Protein AF-A0A838MI78-F1 (afdb_monomer_lite)

Structure (mmCIF, N/CA/C/O backbone):
data_AF-A0A838MI78-F1
#
_entry.id   AF-A0A838MI78-F1
#
loop_
_atom_site.group_PDB
_atom_site.id
_atom_site.type_symbol
_atom_site.label_atom_id
_atom_site.label_alt_id
_atom_site.label_comp_id
_atom_site.label_asym_id
_atom_site.label_entity_id
_atom_site.label_seq_id
_atom_site.pdbx_PDB_ins_code
_atom_site.Cartn_x
_atom_site.Cartn_y
_atom_site.Cartn_z
_atom_site.occupancy
_atom_site.B_iso_or_equiv
_atom_site.auth_seq_id
_atom_site.auth_comp_id
_atom_site.auth_asym_id
_atom_site.auth_atom_id
_atom_site.pdbx_PDB_model_num
ATOM 1 N N . MET A 1 1 ? -13.908 -1.053 -1.482 1.00 88.75 1 MET A N 1
ATOM 2 C CA . MET A 1 1 ? -12.555 -0.493 -1.717 1.00 88.75 1 MET A CA 1
ATOM 3 C C . MET A 1 1 ? -11.547 -1.586 -1.424 1.00 88.75 1 MET A C 1
ATOM 5 O O . MET A 1 1 ? -11.744 -2.289 -0.439 1.00 88.75 1 MET A O 1
ATOM 9 N N . GLU A 1 2 ? -10.541 -1.777 -2.276 1.00 95.88 2 GLU A N 1
ATOM 10 C CA . GLU A 1 2 ? -9.456 -2.735 -2.031 1.00 95.88 2 GLU A CA 1
ATOM 11 C C . GLU A 1 2 ? -8.207 -1.962 -1.607 1.00 95.88 2 GLU A C 1
ATOM 13 O O . GLU A 1 2 ? -7.813 -1.019 -2.291 1.00 95.88 2 GLU A O 1
ATOM 18 N N . ILE A 1 3 ? -7.662 -2.300 -0.439 1.00 98.06 3 ILE A N 1
ATOM 19 C CA . ILE A 1 3 ? -6.525 -1.612 0.175 1.00 98.06 3 ILE A CA 1
ATOM 20 C C . ILE A 1 3 ? -5.457 -2.648 0.479 1.00 98.06 3 ILE A C 1
ATOM 22 O O . ILE A 1 3 ? -5.711 -3.630 1.177 1.00 98.06 3 ILE A O 1
ATOM 26 N N . GLU A 1 4 ? -4.251 -2.384 0.018 1.00 98.44 4 GLU A N 1
ATOM 27 C CA . GLU A 1 4 ? -3.054 -3.129 0.360 1.00 98.44 4 GLU A CA 1
ATOM 28 C C . GLU A 1 4 ? -2.268 -2.354 1.414 1.00 98.44 4 GLU A C 1
ATOM 30 O O . GLU A 1 4 ? -2.035 -1.155 1.278 1.00 98.44 4 GLU A O 1
ATOM 35 N N . VAL A 1 5 ? -1.885 -3.025 2.497 1.00 98.38 5 VAL A N 1
ATOM 36 C CA . VAL A 1 5 ? -1.074 -2.447 3.573 1.00 98.38 5 VAL A CA 1
ATOM 37 C C . VAL A 1 5 ? 0.117 -3.354 3.813 1.00 98.38 5 VAL A C 1
ATOM 39 O O . VAL A 1 5 ? -0.061 -4.529 4.143 1.00 98.38 5 VAL A O 1
ATOM 42 N N . ASP A 1 6 ? 1.325 -2.817 3.700 1.00 97.62 6 ASP A N 1
ATOM 43 C CA . ASP A 1 6 ? 2.526 -3.556 4.075 1.00 97.62 6 ASP A CA 1
ATOM 44 C C . ASP A 1 6 ? 2.461 -3.963 5.548 1.00 97.62 6 ASP A C 1
ATOM 46 O O . ASP A 1 6 ? 2.186 -3.147 6.434 1.00 97.62 6 ASP A O 1
ATOM 50 N N . TYR A 1 7 ? 2.722 -5.240 5.818 1.00 98.00 7 TYR A N 1
ATOM 51 C CA . TYR A 1 7 ? 2.690 -5.822 7.150 1.00 98.00 7 TYR A CA 1
ATOM 52 C C . TYR A 1 7 ? 3.886 -5.342 7.974 1.00 98.00 7 TYR A C 1
ATOM 54 O O . TYR A 1 7 ? 4.930 -5.989 8.045 1.00 98.00 7 TYR A O 1
ATOM 62 N N . ASN A 1 8 ? 3.689 -4.210 8.640 1.00 95.75 8 ASN A N 1
ATOM 63 C CA . ASN A 1 8 ? 4.678 -3.540 9.471 1.00 95.75 8 ASN A CA 1
ATOM 64 C C . ASN A 1 8 ? 4.090 -3.300 10.871 1.00 95.75 8 ASN A C 1
ATOM 66 O O . ASN A 1 8 ? 3.658 -2.185 11.179 1.00 95.75 8 ASN A O 1
ATOM 70 N N . PRO A 1 9 ? 4.020 -4.341 11.724 1.00 94.62 9 PRO A N 1
ATOM 71 C CA . PRO A 1 9 ? 3.434 -4.224 13.055 1.00 94.62 9 PRO A CA 1
ATOM 72 C C . PRO A 1 9 ? 4.229 -3.275 13.964 1.00 94.62 9 PRO A C 1
ATOM 74 O O . PRO A 1 9 ? 5.400 -2.954 13.726 1.00 94.62 9 PRO A O 1
ATOM 77 N N . THR A 1 10 ? 3.595 -2.831 15.047 1.00 93.56 10 THR A N 1
ATOM 78 C CA . THR A 1 10 ? 4.234 -2.029 16.099 1.00 93.56 10 THR A CA 1
ATOM 79 C C . THR A 1 10 ? 5.497 -2.748 16.611 1.00 93.56 10 THR A C 1
ATOM 81 O O . THR A 1 10 ? 5.444 -3.951 16.874 1.00 93.56 10 THR A O 1
ATOM 84 N N . PRO A 1 11 ? 6.648 -2.055 16.774 1.00 94.50 11 PRO A N 1
ATOM 85 C CA . PRO A 1 11 ? 6.829 -0.601 16.860 1.00 94.50 11 PRO A CA 1
ATOM 86 C C . PRO A 1 11 ? 7.160 0.129 15.544 1.00 94.50 11 PRO A C 1
ATOM 88 O O . PRO A 1 11 ? 7.605 1.276 15.615 1.00 94.50 11 PRO A O 1
ATOM 91 N N . SER A 1 12 ? 6.948 -0.475 14.364 1.00 92.94 12 SER A N 1
ATOM 92 C CA . SER A 1 12 ? 7.316 0.138 13.074 1.00 92.94 12 SER A CA 1
ATOM 93 C C . SER A 1 12 ? 6.820 1.579 12.934 1.00 92.94 12 SER A C 1
ATOM 95 O O . SER A 1 12 ? 5.678 1.889 13.276 1.00 92.94 12 SER A O 1
ATOM 97 N N . THR A 1 13 ? 7.677 2.472 12.443 1.00 94.12 13 THR A N 1
ATOM 98 C CA . THR A 1 13 ? 7.364 3.888 12.177 1.00 94.12 13 THR A CA 1
ATOM 99 C C . THR A 1 13 ? 7.164 4.187 10.693 1.00 94.12 13 THR A C 1
ATOM 101 O O . THR A 1 13 ? 6.991 5.350 10.338 1.00 94.12 13 THR A O 1
ATOM 104 N N . SER A 1 14 ? 7.211 3.165 9.841 1.00 96.56 14 SER A N 1
ATOM 105 C CA . SER A 1 14 ? 7.006 3.263 8.398 1.00 96.56 14 SER A CA 1
ATOM 106 C C . SER A 1 14 ? 5.733 2.547 7.970 1.00 96.56 14 SER A C 1
ATOM 108 O O . SER A 1 14 ? 5.271 1.613 8.631 1.00 96.56 14 SER A O 1
ATOM 110 N N . PHE A 1 15 ? 5.188 2.973 6.836 1.00 97.44 15 PHE A N 1
ATOM 111 C CA . PHE A 1 15 ? 4.091 2.291 6.166 1.00 97.44 15 PHE A CA 1
ATOM 112 C C . PHE A 1 15 ? 4.215 2.451 4.654 1.00 97.44 15 PHE A C 1
ATOM 114 O O . PHE A 1 15 ? 4.764 3.435 4.159 1.00 97.44 15 PHE A O 1
ATOM 121 N N . PHE A 1 16 ? 3.629 1.502 3.941 1.00 97.75 16 PHE A N 1
ATOM 122 C CA . PHE A 1 16 ? 3.259 1.652 2.548 1.00 97.75 16 PHE A CA 1
ATOM 123 C C . PHE A 1 16 ? 1.826 1.145 2.422 1.00 97.75 16 PHE A C 1
ATOM 125 O O . PHE A 1 16 ? 1.486 0.074 2.935 1.00 97.75 16 PHE A O 1
ATOM 132 N N . ILE A 1 17 ? 0.962 1.972 1.843 1.00 98.56 17 ILE A N 1
ATOM 133 C CA . ILE A 1 17 ? -0.460 1.675 1.675 1.00 98.56 17 ILE A CA 1
ATOM 134 C C . ILE A 1 17 ? -0.789 1.915 0.214 1.00 98.56 17 ILE A C 1
ATOM 136 O O . ILE A 1 17 ? -0.610 3.037 -0.247 1.00 98.56 17 ILE A O 1
ATOM 140 N N . SER A 1 18 ? -1.295 0.915 -0.496 1.00 98.12 18 SER A N 1
ATOM 141 C CA . SER A 1 18 ? -1.748 1.067 -1.877 1.00 98.12 18 SER A CA 1
ATOM 142 C C . SER A 1 18 ? -3.252 0.881 -1.985 1.00 98.12 18 SER A C 1
ATOM 144 O O . SER A 1 18 ? -3.854 0.087 -1.262 1.00 98.12 18 SER A O 1
ATOM 146 N N . VAL A 1 19 ? -3.877 1.646 -2.873 1.00 98.00 19 VAL A N 1
ATOM 147 C CA . VAL A 1 19 ? -5.296 1.520 -3.187 1.00 98.00 19 VAL A CA 1
ATOM 148 C C . VAL A 1 19 ? -5.477 1.483 -4.694 1.00 98.00 19 VAL A C 1
ATOM 150 O O . VAL A 1 19 ? -5.114 2.432 -5.397 1.00 98.00 19 VAL A O 1
ATOM 153 N N . SER A 1 20 ? -6.118 0.424 -5.175 1.00 95.19 20 SER A N 1
ATOM 154 C CA . SER A 1 20 ? -6.477 0.277 -6.582 1.00 95.19 20 SER A CA 1
ATOM 155 C C . SER A 1 20 ? -7.515 1.326 -6.987 1.00 95.19 20 SER A C 1
ATOM 157 O O . SER A 1 20 ? -8.584 1.447 -6.382 1.00 95.19 20 SER A O 1
ATOM 159 N N . VAL A 1 21 ? -7.206 2.084 -8.036 1.00 95.06 21 VAL A N 1
ATOM 160 C CA . VAL A 1 21 ? -8.144 2.990 -8.718 1.00 95.06 21 VAL A CA 1
ATOM 161 C C . VAL A 1 21 ? -8.940 2.205 -9.761 1.00 95.06 21 VAL A C 1
ATOM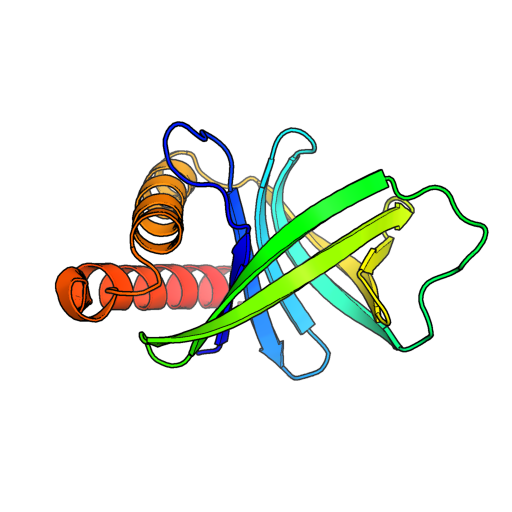 163 O O . VAL A 1 21 ? -10.148 2.393 -9.898 1.00 95.06 21 VAL A O 1
ATOM 166 N N . ASN A 1 22 ? -8.257 1.323 -10.491 1.00 94.50 22 ASN A N 1
ATOM 167 C CA . ASN A 1 22 ? -8.807 0.362 -11.445 1.00 94.50 22 ASN A CA 1
ATOM 168 C C . ASN A 1 22 ? -7.796 -0.785 -11.655 1.00 94.50 22 ASN A C 1
ATOM 170 O O . ASN A 1 22 ? -6.776 -0.834 -10.973 1.00 94.50 22 ASN A O 1
ATOM 174 N N . ASP A 1 23 ? -8.048 -1.679 -12.614 1.00 93.38 23 ASP A N 1
ATOM 175 C CA . ASP A 1 23 ? -7.208 -2.861 -12.886 1.00 93.38 23 ASP A CA 1
ATOM 176 C C . ASP A 1 23 ? -5.764 -2.542 -13.320 1.00 93.38 23 ASP A C 1
ATOM 178 O O . ASP A 1 23 ? -4.908 -3.425 -13.351 1.00 93.38 23 ASP A O 1
ATOM 182 N N . THR A 1 24 ? -5.498 -1.294 -13.702 1.00 96.31 24 THR A N 1
ATOM 183 C CA . THR A 1 24 ? -4.218 -0.835 -14.258 1.00 96.31 24 THR A CA 1
ATOM 184 C C . THR A 1 24 ? -3.642 0.368 -13.526 1.00 96.31 24 THR A C 1
ATOM 186 O O . THR A 1 24 ? -2.602 0.878 -13.927 1.00 96.31 24 THR A O 1
ATOM 189 N N . GLU A 1 25 ? -4.295 0.856 -12.474 1.00 97.00 25 GLU A N 1
ATOM 190 C CA . GLU A 1 25 ? -3.866 2.057 -11.768 1.00 97.00 25 GLU A CA 1
ATOM 191 C C . GLU A 1 25 ? -4.053 1.925 -10.264 1.00 97.00 25 GLU A C 1
ATOM 193 O O . GLU A 1 25 ? -5.104 1.490 -9.791 1.00 97.00 25 GLU A O 1
ATOM 198 N N . ALA A 1 26 ? -3.068 2.415 -9.518 1.00 97.50 26 ALA A N 1
ATOM 199 C CA . ALA A 1 26 ? -3.105 2.478 -8.068 1.00 97.50 26 ALA A CA 1
ATOM 200 C C . ALA A 1 26 ? -2.582 3.824 -7.557 1.00 97.50 26 ALA A C 1
ATOM 202 O O . ALA A 1 26 ? -1.779 4.504 -8.208 1.00 97.50 26 ALA A O 1
ATOM 203 N N . ILE A 1 27 ? -3.047 4.210 -6.373 1.00 98.12 27 ILE A N 1
ATOM 204 C CA . ILE A 1 27 ? -2.482 5.314 -5.600 1.00 98.12 27 ILE A CA 1
ATOM 205 C C . ILE A 1 27 ? -1.871 4.730 -4.342 1.00 98.12 27 ILE A C 1
ATOM 207 O O . ILE A 1 27 ? -2.570 4.096 -3.552 1.00 98.12 27 ILE A 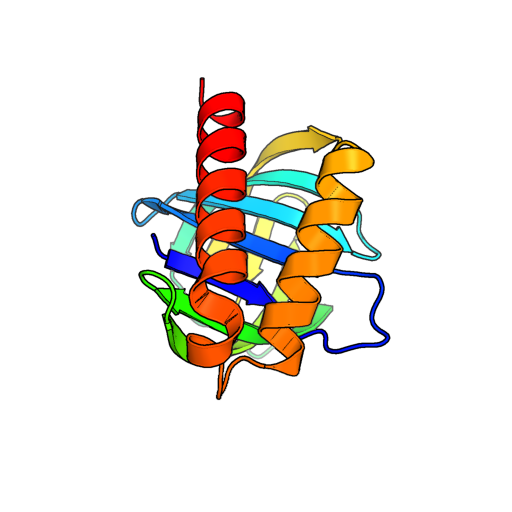O 1
ATOM 211 N N . SER A 1 28 ? -0.586 4.999 -4.146 1.00 97.81 28 SER A N 1
ATOM 212 C CA . SER A 1 28 ? 0.155 4.521 -2.989 1.00 97.81 28 SER A CA 1
ATOM 213 C C . SER A 1 28 ? 0.603 5.683 -2.110 1.00 97.81 28 SER A C 1
ATOM 215 O O . SER A 1 28 ? 1.014 6.741 -2.589 1.00 97.81 28 SER A O 1
ATOM 217 N N . PHE A 1 29 ? 0.512 5.484 -0.803 1.00 98.31 29 PHE A N 1
ATOM 218 C CA . PHE A 1 29 ? 0.969 6.384 0.242 1.00 98.31 29 PHE A CA 1
ATOM 219 C C . PHE A 1 29 ? 2.223 5.760 0.847 1.00 98.31 29 PHE A C 1
ATOM 221 O O . PHE A 1 29 ? 2.148 4.761 1.563 1.00 98.31 29 PHE A O 1
ATOM 228 N N . ASP A 1 30 ? 3.366 6.345 0.515 1.00 97.00 30 ASP A N 1
ATOM 229 C CA . ASP A 1 30 ? 4.695 5.863 0.862 1.00 97.00 30 ASP A CA 1
ATOM 230 C C . ASP A 1 30 ? 5.257 6.702 2.010 1.00 97.00 30 ASP A C 1
ATOM 232 O O . ASP A 1 30 ? 5.417 7.922 1.895 1.00 97.00 30 ASP A O 1
ATOM 236 N N . TYR A 1 31 ? 5.528 6.042 3.130 1.00 96.75 31 TYR A N 1
ATOM 237 C CA . TYR A 1 31 ? 6.289 6.592 4.241 1.00 96.75 31 TYR A CA 1
ATOM 238 C C . TYR A 1 31 ? 7.331 5.567 4.691 1.00 96.75 31 TYR A C 1
ATOM 240 O O . TYR A 1 31 ? 7.302 5.050 5.812 1.00 96.75 31 TYR A O 1
ATOM 248 N N . THR A 1 32 ? 8.221 5.222 3.767 1.00 92.88 32 THR A N 1
ATOM 249 C CA . THR A 1 32 ? 9.326 4.282 3.965 1.00 92.88 32 THR A CA 1
ATOM 250 C C . THR A 1 32 ? 10.671 5.010 3.971 1.00 92.88 32 THR A C 1
ATOM 252 O O . THR A 1 32 ? 10.754 6.224 3.803 1.00 92.88 32 THR A O 1
ATOM 255 N N . THR A 1 33 ? 11.766 4.272 4.157 1.00 86.44 33 THR A N 1
ATOM 256 C CA . THR A 1 33 ? 13.124 4.834 4.070 1.00 86.44 33 THR A CA 1
ATOM 257 C C . THR A 1 33 ? 13.449 5.408 2.690 1.00 86.44 33 THR A C 1
ATOM 259 O O . THR A 1 33 ? 14.324 6.267 2.596 1.00 86.44 33 THR A O 1
ATOM 262 N N . LYS A 1 34 ? 12.766 4.949 1.630 1.00 83.19 34 LYS A N 1
ATOM 263 C CA . LYS A 1 34 ? 12.985 5.415 0.257 1.00 83.19 34 LYS A CA 1
ATOM 264 C C . LYS A 1 34 ? 12.416 6.814 0.050 1.00 83.19 34 LYS A C 1
ATOM 266 O O . LYS A 1 34 ? 13.104 7.671 -0.503 1.00 83.19 34 LYS A O 1
ATOM 271 N N . ALA A 1 35 ? 11.172 7.048 0.462 1.00 89.56 35 ALA A N 1
ATOM 272 C CA . ALA A 1 35 ? 10.506 8.323 0.243 1.00 89.56 35 ALA A CA 1
ATOM 273 C C . ALA A 1 35 ? 9.313 8.548 1.182 1.00 89.56 35 ALA A C 1
ATOM 275 O O . ALA A 1 35 ? 8.767 7.623 1.774 1.00 89.56 35 ALA A O 1
ATOM 276 N N . HIS A 1 36 ? 8.892 9.813 1.271 1.00 95.81 36 HIS A N 1
ATOM 277 C CA . HIS A 1 36 ? 7.703 10.257 2.001 1.00 95.81 36 HIS A CA 1
ATOM 278 C C . HIS A 1 36 ? 6.768 11.009 1.038 1.00 95.81 36 HIS A C 1
ATOM 280 O O . HIS A 1 36 ? 6.868 12.231 0.877 1.00 95.81 36 HIS A O 1
ATOM 286 N N . ARG A 1 37 ? 5.895 10.285 0.336 1.00 97.25 37 ARG A N 1
ATOM 287 C CA . ARG A 1 37 ? 5.129 10.817 -0.804 1.00 97.25 37 ARG A CA 1
ATOM 288 C C . ARG A 1 37 ? 3.835 10.051 -1.059 1.00 97.25 37 ARG A C 1
ATOM 290 O O . ARG A 1 37 ? 3.638 8.940 -0.586 1.00 97.25 37 ARG A O 1
ATOM 297 N N . ILE A 1 38 ? 2.957 10.659 -1.844 1.00 98.00 38 ILE A N 1
ATOM 298 C CA . ILE A 1 38 ? 1.816 10.002 -2.480 1.00 98.00 38 ILE A CA 1
ATOM 299 C C . ILE A 1 38 ? 2.183 9.817 -3.950 1.00 98.00 38 ILE A C 1
ATOM 301 O O . ILE A 1 38 ? 2.600 10.782 -4.596 1.00 98.00 38 ILE A O 1
ATOM 305 N N . ILE A 1 39 ? 2.039 8.604 -4.474 1.00 96.88 39 ILE A N 1
ATOM 306 C CA . ILE A 1 39 ? 2.369 8.256 -5.858 1.00 96.88 39 ILE A CA 1
ATOM 307 C C . ILE A 1 39 ? 1.151 7.695 -6.582 1.00 96.88 39 ILE A C 1
ATOM 309 O O . ILE A 1 39 ? 0.357 6.962 -6.000 1.00 96.88 39 ILE A O 1
ATOM 313 N N . ARG A 1 40 ? 1.008 8.036 -7.864 1.00 97.38 40 ARG A N 1
ATOM 314 C CA . ARG A 1 40 ? 0.121 7.333 -8.797 1.00 97.38 40 ARG A CA 1
ATOM 315 C C . ARG A 1 40 ? 0.987 6.419 -9.639 1.00 97.38 40 ARG A C 1
ATOM 317 O O . ARG A 1 40 ? 1.926 6.892 -10.286 1.00 97.38 40 ARG A O 1
ATOM 324 N N . GLN A 1 41 ? 0.643 5.144 -9.639 1.00 97.31 41 GLN A N 1
ATOM 325 C CA . GLN A 1 41 ? 1.329 4.115 -10.398 1.00 97.31 41 GLN A CA 1
ATOM 326 C C . GLN A 1 41 ? 0.382 3.547 -11.451 1.00 97.31 41 GLN A C 1
ATOM 328 O O . GLN A 1 41 ? -0.816 3.396 -11.202 1.00 97.31 41 GLN A O 1
ATOM 333 N N . VAL A 1 42 ? 0.924 3.254 -12.630 1.00 97.69 42 VAL A N 1
ATOM 334 C CA . VAL A 1 42 ? 0.213 2.565 -13.711 1.00 97.69 42 VAL A CA 1
ATOM 335 C C . VAL A 1 42 ? 0.880 1.227 -13.987 1.00 97.69 42 VAL A C 1
ATOM 337 O O . VAL A 1 42 ? 2.107 1.132 -13.993 1.00 97.69 42 VAL A O 1
ATOM 340 N N . LEU A 1 43 ? 0.082 0.195 -14.212 1.00 97.56 43 LEU A N 1
ATOM 341 C CA . LEU A 1 43 ? 0.560 -1.115 -14.612 1.00 97.56 43 LEU A CA 1
ATOM 342 C C . LEU A 1 43 ? 1.040 -1.038 -16.063 1.00 97.56 43 LEU A C 1
ATOM 344 O O . LEU A 1 43 ? 0.270 -0.720 -16.969 1.00 97.56 43 LEU A O 1
ATOM 348 N N . VAL A 1 44 ? 2.312 -1.346 -16.282 1.00 97.25 44 VAL A N 1
ATOM 349 C CA . VAL A 1 44 ? 2.944 -1.332 -17.606 1.00 97.25 44 VAL A CA 1
ATOM 350 C C . VAL A 1 44 ? 2.944 -2.719 -18.236 1.00 97.25 44 VAL A C 1
ATOM 352 O O . VAL A 1 44 ? 2.777 -2.834 -19.448 1.00 97.25 44 VAL A O 1
ATOM 355 N N . ASP A 1 45 ? 3.162 -3.766 -17.439 1.00 97.06 45 ASP A N 1
ATOM 356 C CA . ASP A 1 45 ? 3.323 -5.129 -17.950 1.00 97.06 45 ASP A CA 1
ATOM 357 C C . ASP A 1 45 ? 3.002 -6.185 -16.880 1.00 97.06 45 ASP A C 1
ATOM 359 O O . ASP A 1 45 ? 3.188 -5.939 -15.686 1.00 97.06 45 ASP A O 1
ATOM 363 N N . LYS A 1 46 ? 2.572 -7.376 -17.315 1.00 96.62 46 LYS A N 1
ATOM 364 C CA . LYS A 1 46 ? 2.417 -8.571 -16.471 1.00 96.62 46 LYS A CA 1
ATOM 365 C C . LYS A 1 46 ? 3.303 -9.688 -17.007 1.00 96.62 46 LYS A C 1
ATOM 367 O O . LYS A 1 46 ? 3.037 -10.246 -18.071 1.00 96.62 46 LYS A O 1
ATOM 372 N N . LYS A 1 47 ? 4.353 -10.034 -16.267 1.00 95.00 47 LYS A N 1
ATOM 373 C CA . LYS A 1 47 ? 5.325 -11.065 -16.647 1.00 95.00 47 LYS A CA 1
ATOM 374 C C . LYS A 1 47 ? 6.046 -11.638 -15.435 1.00 95.00 47 LYS A C 1
ATOM 376 O O . LYS A 1 47 ? 6.272 -10.945 -14.450 1.00 95.00 47 LYS A O 1
ATOM 381 N N . SER A 1 48 ? 6.468 -12.895 -15.561 1.00 95.38 48 SER A N 1
ATOM 382 C CA . SER A 1 48 ? 7.107 -13.654 -14.485 1.00 95.38 48 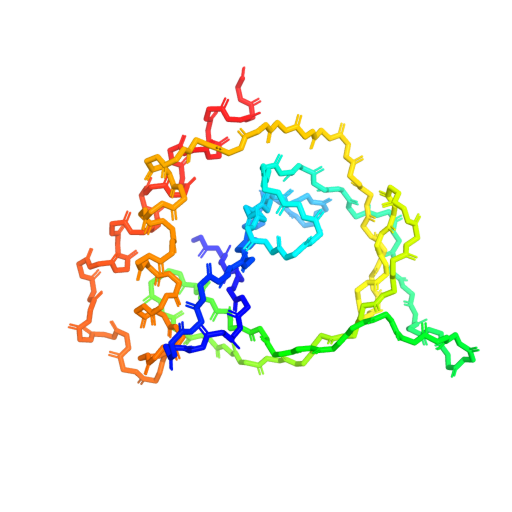SER A CA 1
ATOM 383 C C . SER A 1 48 ? 8.311 -12.942 -13.876 1.00 95.38 48 SER A C 1
ATOM 385 O O . SER A 1 48 ? 9.207 -12.512 -14.609 1.00 95.38 48 SER A O 1
ATOM 387 N N . PHE A 1 49 ? 8.361 -12.891 -12.545 1.00 93.94 49 PHE A N 1
ATOM 388 C CA . PHE A 1 49 ? 9.466 -12.298 -11.799 1.00 93.94 49 PHE A CA 1
ATOM 389 C C . PHE A 1 49 ? 10.819 -12.916 -12.219 1.00 93.94 49 PHE A C 1
ATOM 391 O O . PHE A 1 49 ? 10.946 -14.143 -12.328 1.00 93.94 49 PHE A O 1
ATOM 398 N N . PRO A 1 50 ? 11.852 -12.097 -12.486 1.00 92.19 50 PRO A N 1
ATOM 399 C CA . PRO A 1 50 ? 13.110 -12.576 -13.043 1.00 92.19 50 PRO A CA 1
ATOM 400 C C . PRO A 1 50 ? 13.902 -13.407 -12.025 1.00 92.19 50 PRO A C 1
ATOM 402 O O . PRO A 1 50 ? 14.254 -12.935 -10.951 1.00 92.19 50 PRO A O 1
ATOM 405 N N . ILE A 1 51 ? 14.272 -14.634 -12.403 1.00 89.88 51 ILE A N 1
ATOM 406 C CA . ILE A 1 51 ? 14.988 -15.580 -11.521 1.00 89.88 51 ILE A CA 1
ATOM 407 C C . ILE A 1 51 ? 16.436 -15.131 -11.234 1.00 89.88 51 ILE A C 1
ATOM 409 O O . ILE A 1 51 ? 16.995 -15.461 -10.193 1.00 89.88 51 ILE A O 1
ATOM 413 N N . ASN A 1 52 ? 17.043 -14.369 -12.151 1.00 91.19 52 ASN A N 1
ATOM 414 C CA . ASN A 1 52 ? 18.468 -14.013 -12.106 1.00 91.19 52 ASN A CA 1
ATOM 415 C C . ASN A 1 52 ? 18.741 -12.563 -11.672 1.00 91.19 52 ASN A C 1
ATOM 417 O O . ASN A 1 52 ? 19.888 -12.123 -11.745 1.00 91.19 52 ASN A O 1
ATOM 421 N N . GLN A 1 53 ? 17.719 -11.796 -11.284 1.00 91.06 53 GLN A N 1
ATOM 422 C CA . GLN A 1 53 ? 17.927 -10.437 -10.778 1.00 91.06 53 GLN A CA 1
ATOM 423 C C . GLN A 1 53 ? 17.987 -10.424 -9.252 1.00 91.06 53 GLN A C 1
ATOM 425 O O . GLN A 1 53 ? 17.323 -11.209 -8.578 1.00 91.06 53 GLN A O 1
ATOM 430 N N . MET A 1 54 ? 18.806 -9.520 -8.714 1.00 93.62 54 MET A N 1
ATOM 431 C CA . MET A 1 54 ? 18.884 -9.292 -7.277 1.00 93.62 54 MET A CA 1
ATOM 432 C C . MET A 1 54 ? 17.613 -8.586 -6.808 1.00 93.62 54 MET A C 1
ATOM 434 O O . MET A 1 54 ? 17.251 -7.542 -7.345 1.00 93.62 54 MET A O 1
ATOM 438 N N . ILE A 1 55 ? 16.960 -9.158 -5.801 1.00 96.69 55 ILE A N 1
ATOM 439 C CA . ILE A 1 55 ? 15.779 -8.569 -5.176 1.00 96.69 55 ILE A CA 1
ATOM 440 C C . ILE A 1 55 ? 16.222 -7.382 -4.317 1.00 96.69 55 ILE A C 1
ATOM 442 O O . ILE A 1 55 ? 17.169 -7.506 -3.539 1.00 96.69 55 ILE A O 1
ATOM 446 N N . THR A 1 56 ? 15.559 -6.234 -4.465 1.00 95.62 56 THR A N 1
ATOM 447 C CA . THR A 1 56 ? 15.860 -5.032 -3.677 1.00 95.62 56 THR A CA 1
ATOM 448 C C . THR A 1 56 ? 15.303 -5.150 -2.264 1.00 95.62 56 THR A C 1
ATOM 450 O O . THR A 1 56 ? 15.998 -4.824 -1.304 1.00 95.62 56 THR A O 1
ATOM 453 N N . SER A 1 57 ? 14.059 -5.613 -2.127 1.00 95.06 57 SER A N 1
ATOM 454 C CA . SER A 1 57 ? 13.435 -5.887 -0.832 1.00 95.06 57 SER A CA 1
ATOM 455 C C . SER A 1 57 ? 12.300 -6.902 -0.969 1.00 95.06 57 SER A C 1
ATOM 457 O O . SER A 1 57 ? 11.747 -7.098 -2.054 1.00 95.06 57 SER A O 1
ATOM 459 N N . GLU A 1 58 ? 11.957 -7.532 0.149 1.00 96.38 58 GLU A N 1
ATOM 460 C CA . GLU A 1 58 ? 10.849 -8.473 0.277 1.00 96.38 58 GLU A CA 1
ATOM 461 C C . GLU A 1 58 ? 10.079 -8.181 1.566 1.00 96.38 58 GLU A C 1
ATOM 463 O O . GLU A 1 58 ? 10.671 -7.847 2.596 1.00 96.38 58 GLU A O 1
ATOM 468 N N . TRP A 1 59 ? 8.757 -8.299 1.522 1.00 96.38 59 TRP A N 1
ATOM 469 C CA . TRP A 1 59 ? 7.887 -8.085 2.678 1.00 96.38 59 TRP A CA 1
ATOM 470 C C . TRP A 1 59 ? 6.570 -8.837 2.506 1.00 96.38 59 TRP A C 1
ATOM 472 O O . TRP A 1 59 ? 6.309 -9.432 1.466 1.00 96.38 59 TRP A O 1
ATOM 482 N N . ASP A 1 60 ? 5.729 -8.825 3.536 1.00 98.44 60 ASP A N 1
ATOM 483 C CA . ASP A 1 60 ? 4.363 -9.317 3.405 1.00 98.44 60 ASP A CA 1
ATOM 484 C C . ASP A 1 60 ? 3.379 -8.152 3.303 1.00 98.44 60 ASP A C 1
ATOM 486 O O . ASP A 1 60 ? 3.530 -7.155 4.004 1.00 98.44 60 ASP A O 1
ATOM 490 N N . THR A 1 61 ? 2.314 -8.321 2.531 1.00 98.44 61 THR A N 1
ATOM 491 C CA . THR A 1 61 ? 1.237 -7.341 2.369 1.00 98.44 61 THR A CA 1
ATOM 492 C C . THR A 1 61 ? -0.092 -7.941 2.809 1.00 98.44 61 THR A C 1
ATOM 494 O O . THR A 1 61 ? -0.388 -9.118 2.579 1.00 98.44 61 THR A O 1
ATOM 497 N N . LEU A 1 62 ? -0.896 -7.129 3.490 1.00 98.62 62 LEU A N 1
ATOM 498 C CA . LEU A 1 62 ? -2.255 -7.437 3.915 1.00 98.62 62 LEU A CA 1
ATOM 499 C C . LEU A 1 62 ? -3.244 -6.790 2.948 1.00 98.62 62 LEU A C 1
ATOM 501 O O . LEU A 1 62 ? -3.197 -5.582 2.739 1.00 98.62 62 LEU A O 1
ATOM 505 N N . VAL A 1 63 ? -4.179 -7.578 2.425 1.00 98.31 63 VAL A N 1
ATOM 506 C CA . VAL A 1 63 ? -5.272 -7.083 1.584 1.00 98.31 63 VAL A CA 1
ATOM 507 C C . VAL A 1 63 ? -6.526 -6.927 2.426 1.00 98.31 63 VAL A C 1
ATOM 509 O O . VAL A 1 63 ? -7.001 -7.886 3.051 1.00 98.31 63 VAL A O 1
ATOM 512 N N . LEU A 1 64 ? -7.080 -5.722 2.410 1.00 97.69 64 LEU A N 1
ATOM 513 C CA . LEU A 1 64 ? -8.385 -5.397 2.958 1.00 97.69 64 LEU A CA 1
ATOM 514 C C . LEU A 1 64 ? -9.377 -5.148 1.828 1.00 97.69 64 LEU A C 1
ATOM 516 O O . LEU A 1 64 ? -9.066 -4.467 0.854 1.00 97.69 64 LEU A O 1
ATOM 520 N N . LYS A 1 65 ? -10.596 -5.652 1.993 1.00 95.56 65 LYS A N 1
ATOM 521 C CA . LYS A 1 65 ? -11.716 -5.378 1.098 1.00 95.56 65 LYS A CA 1
ATOM 522 C C . LYS A 1 65 ? -12.968 -5.114 1.908 1.00 95.56 65 LYS A C 1
ATOM 524 O O . LYS A 1 65 ? -13.381 -5.961 2.702 1.00 95.56 65 LYS A O 1
ATOM 529 N N . ASP A 1 66 ? -13.544 -3.934 1.707 1.00 90.06 66 ASP A N 1
ATOM 530 C CA . ASP A 1 66 ? -14.776 -3.481 2.366 1.00 90.06 66 ASP A CA 1
ATOM 531 C C . ASP A 1 66 ? -14.719 -3.682 3.895 1.00 90.06 66 ASP A C 1
ATOM 533 O O . ASP A 1 66 ? -15.549 -4.356 4.515 1.00 90.06 66 ASP A O 1
ATOM 537 N N . GLY A 1 67 ? -13.653 -3.149 4.489 1.00 89.44 67 GLY A N 1
ATOM 538 C CA . GLY A 1 67 ? -13.366 -3.172 5.918 1.00 89.44 67 GLY A CA 1
ATOM 539 C C . GLY A 1 67 ? -12.937 -4.520 6.503 1.00 89.44 67 GLY A C 1
ATOM 540 O O . GLY A 1 67 ? -12.820 -4.647 7.724 1.00 89.44 67 GLY A O 1
ATOM 541 N N . LYS A 1 68 ? -12.707 -5.547 5.677 1.00 94.44 68 LYS A N 1
ATOM 542 C CA . LYS A 1 68 ? -12.354 -6.900 6.135 1.00 94.44 68 LYS A CA 1
ATOM 543 C C . LYS A 1 68 ? -11.013 -7.352 5.583 1.00 94.44 68 LYS A C 1
ATOM 545 O O . LYS A 1 68 ? -10.709 -7.122 4.421 1.00 94.44 68 LYS A O 1
ATOM 550 N N . PHE A 1 69 ? -10.246 -8.063 6.405 1.00 97.56 69 PHE A N 1
ATOM 551 C CA . PHE A 1 69 ? -9.061 -8.779 5.943 1.00 97.56 69 PHE A CA 1
ATOM 552 C C . PHE A 1 69 ? -9.460 -9.920 5.002 1.00 97.56 69 PHE A C 1
ATOM 554 O O . PHE A 1 69 ? -10.324 -10.731 5.343 1.00 97.56 69 PHE A O 1
ATOM 561 N N . VAL A 1 70 ? -8.820 -9.974 3.835 1.00 97.56 70 VAL A N 1
ATOM 562 C CA . VAL A 1 70 ? -9.068 -10.984 2.798 1.00 97.56 70 VAL A CA 1
ATOM 563 C C . VAL A 1 70 ? -7.920 -11.976 2.730 1.00 97.56 70 VAL A C 1
ATOM 565 O O . VAL A 1 70 ? -8.142 -13.182 2.808 1.00 97.56 70 VAL A O 1
ATOM 568 N N . GLN A 1 71 ? -6.695 -11.475 2.584 1.00 97.81 71 GLN A N 1
ATOM 569 C CA . GLN A 1 71 ? -5.519 -12.317 2.405 1.00 97.81 71 GLN A CA 1
ATOM 570 C C . GLN A 1 71 ? -4.237 -11.610 2.827 1.00 97.81 71 GLN A C 1
ATOM 572 O O . GLN A 1 71 ? -4.165 -10.383 2.873 1.00 97.81 71 GLN A O 1
ATOM 577 N N . LYS A 1 72 ? -3.216 -12.417 3.106 1.00 98.19 72 LYS A N 1
ATOM 578 C CA . LYS A 1 72 ? -1.835 -11.989 3.301 1.00 98.19 72 LYS A CA 1
ATOM 579 C C . LYS A 1 72 ? -0.987 -12.674 2.232 1.00 98.19 72 LYS A C 1
ATOM 581 O O . LYS A 1 72 ? -1.101 -13.891 2.089 1.00 98.19 72 LYS A O 1
ATOM 586 N N . TYR A 1 73 ? -0.162 -11.928 1.510 1.00 98.25 73 TYR A N 1
ATOM 587 C CA . TYR A 1 73 ? 0.746 -12.478 0.500 1.00 98.25 73 TYR A CA 1
ATOM 588 C C . TYR A 1 73 ? 2.136 -11.857 0.620 1.00 98.25 73 TYR A C 1
ATOM 590 O O . TYR A 1 73 ? 2.307 -10.835 1.277 1.00 98.25 73 TYR A O 1
ATOM 598 N N . HIS A 1 74 ? 3.123 -12.517 0.022 1.00 98.38 74 HIS A N 1
ATOM 599 C CA . HIS A 1 74 ? 4.511 -12.078 0.035 1.00 98.38 74 HIS A CA 1
ATOM 600 C C . HIS A 1 74 ? 4.826 -11.285 -1.238 1.00 98.38 74 HIS A C 1
ATOM 602 O O . HIS A 1 74 ? 4.446 -11.698 -2.339 1.00 98.38 74 HIS A O 1
ATOM 608 N N . VAL A 1 75 ? 5.509 -10.157 -1.090 1.00 97.81 75 VAL A N 1
ATOM 609 C CA . VAL A 1 75 ? 5.943 -9.277 -2.172 1.00 97.81 75 VAL A CA 1
ATOM 610 C C . VAL A 1 75 ? 7.443 -9.404 -2.352 1.00 97.81 75 VAL A C 1
ATOM 612 O O . VAL A 1 75 ? 8.206 -9.285 -1.395 1.00 97.81 75 VAL A O 1
ATOM 615 N N . LYS A 1 76 ? 7.851 -9.587 -3.605 1.00 97.50 76 LYS A N 1
ATOM 616 C CA . LYS A 1 76 ? 9.223 -9.413 -4.072 1.00 97.50 76 LYS A CA 1
ATOM 617 C C . LYS A 1 76 ? 9.298 -8.165 -4.921 1.00 97.50 76 LYS A C 1
ATOM 619 O O . LYS A 1 76 ? 8.502 -8.018 -5.851 1.00 97.50 76 LYS A O 1
ATOM 624 N N . TRP A 1 77 ? 10.263 -7.305 -4.628 1.00 96.25 77 TRP A N 1
ATOM 625 C CA . TRP A 1 77 ? 10.387 -6.016 -5.289 1.00 96.25 77 TRP A CA 1
ATOM 626 C C . TRP A 1 77 ? 11.792 -5.768 -5.828 1.00 96.25 77 TRP A C 1
ATOM 628 O O . TRP A 1 77 ? 12.792 -5.984 -5.136 1.00 96.25 77 TRP A O 1
ATOM 638 N N . ILE A 1 78 ? 11.855 -5.286 -7.066 1.00 96.31 78 ILE A N 1
ATOM 639 C CA . ILE A 1 78 ? 13.071 -4.779 -7.700 1.00 96.31 78 ILE A CA 1
ATOM 640 C C . ILE A 1 78 ? 12.841 -3.315 -8.055 1.00 96.31 78 ILE A C 1
ATOM 642 O O . ILE A 1 78 ? 11.955 -2.993 -8.851 1.00 96.31 78 ILE A O 1
ATOM 646 N N . ASP A 1 79 ? 13.678 -2.453 -7.485 1.00 93.81 79 ASP A N 1
ATOM 647 C CA . ASP A 1 79 ? 13.724 -1.033 -7.811 1.00 93.81 79 ASP A CA 1
ATOM 648 C C . ASP A 1 79 ? 14.370 -0.834 -9.185 1.00 93.81 79 ASP A C 1
ATOM 650 O O . ASP A 1 79 ? 15.550 -1.135 -9.388 1.00 93.81 79 ASP A O 1
ATOM 654 N N . MET A 1 80 ? 13.596 -0.321 -10.136 1.00 92.81 80 MET A N 1
ATOM 655 C CA . MET A 1 80 ? 14.065 0.080 -11.461 1.00 92.81 80 MET A CA 1
ATOM 656 C C . MET A 1 80 ? 13.846 1.590 -11.669 1.00 92.81 80 MET A C 1
ATOM 658 O O . MET A 1 80 ? 13.508 2.026 -12.774 1.00 92.81 80 MET A O 1
ATOM 662 N N . ASP A 1 81 ? 14.047 2.384 -10.609 1.00 89.44 81 ASP A N 1
ATOM 663 C CA . ASP A 1 81 ? 13.880 3.841 -10.550 1.00 89.44 81 ASP A CA 1
ATOM 664 C C . ASP A 1 81 ? 12.411 4.285 -10.667 1.00 89.44 81 ASP A C 1
ATOM 666 O O . ASP A 1 81 ? 11.648 4.186 -9.705 1.00 89.44 81 ASP A O 1
ATOM 670 N N . LYS A 1 82 ? 11.981 4.777 -11.836 1.00 90.31 82 LYS A N 1
ATOM 671 C CA . LYS A 1 82 ? 10.571 5.135 -12.079 1.00 90.31 82 LYS A CA 1
ATOM 672 C C . LYS A 1 82 ? 9.671 3.926 -12.291 1.00 90.31 82 LYS A C 1
ATOM 674 O O . LYS A 1 82 ? 8.449 4.085 -12.327 1.00 90.31 82 LYS A O 1
ATOM 679 N N . ARG A 1 83 ? 10.267 2.749 -12.476 1.00 94.62 83 ARG A N 1
ATOM 680 C CA . ARG A 1 83 ? 9.563 1.482 -12.616 1.00 94.62 83 ARG A CA 1
ATOM 681 C C . ARG A 1 83 ? 9.886 0.584 -11.442 1.00 94.62 83 ARG A C 1
ATOM 683 O O . ARG A 1 83 ? 11.018 0.539 -10.984 1.00 94.62 83 ARG A O 1
ATOM 690 N N . ASP A 1 84 ? 8.892 -0.167 -11.020 1.00 93.88 84 ASP A N 1
ATOM 691 C CA . ASP A 1 84 ? 8.996 -1.128 -9.941 1.00 93.88 84 ASP A CA 1
ATOM 692 C C . ASP A 1 84 ? 8.528 -2.474 -10.475 1.00 93.88 84 ASP A C 1
ATOM 694 O O . ASP A 1 84 ? 7.433 -2.579 -11.033 1.00 93.88 84 ASP A O 1
ATOM 698 N N . TRP A 1 85 ? 9.358 -3.504 -10.329 1.00 96.94 85 TRP A N 1
ATOM 699 C CA . TRP A 1 85 ? 8.917 -4.871 -10.577 1.00 96.94 85 TRP A CA 1
ATOM 700 C C . TRP A 1 85 ? 8.451 -5.467 -9.25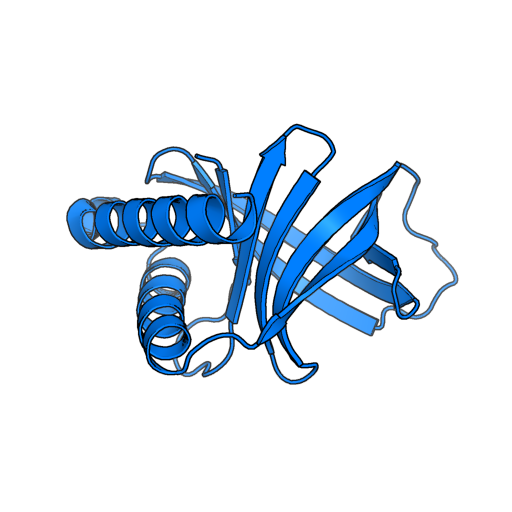4 1.00 96.94 85 TRP A C 1
ATOM 702 O O . TRP A 1 85 ? 9.273 -5.745 -8.382 1.00 96.94 85 TRP A O 1
ATOM 712 N N . CYS A 1 86 ? 7.145 -5.663 -9.108 1.00 96.12 86 CYS A N 1
ATOM 713 C CA . CYS A 1 86 ? 6.511 -6.240 -7.928 1.00 96.12 86 CYS A CA 1
ATOM 714 C C . CYS A 1 86 ? 5.899 -7.591 -8.308 1.00 96.12 86 CYS A C 1
ATOM 716 O O . CYS A 1 86 ? 4.915 -7.634 -9.044 1.00 96.12 86 CYS A O 1
ATOM 718 N N . ASN A 1 87 ? 6.456 -8.701 -7.815 1.00 96.56 87 ASN A N 1
ATOM 719 C CA . ASN A 1 87 ? 6.022 -10.052 -8.200 1.00 96.56 87 ASN A CA 1
ATOM 720 C C . ASN A 1 87 ? 5.912 -10.204 -9.739 1.00 96.56 87 ASN A C 1
ATOM 722 O O . ASN A 1 87 ? 6.849 -9.904 -10.465 1.00 96.56 87 ASN A O 1
ATOM 726 N N . ASP A 1 88 ? 4.782 -10.639 -10.286 1.00 97.25 88 ASP A N 1
ATOM 727 C CA . ASP A 1 88 ? 4.653 -10.830 -11.736 1.00 97.25 88 ASP A CA 1
ATOM 728 C C . ASP A 1 88 ? 4.169 -9.568 -12.481 1.00 97.25 88 ASP A C 1
ATOM 730 O O . ASP A 1 88 ? 3.626 -9.659 -13.583 1.00 97.25 88 ASP A O 1
ATOM 734 N N . GLU A 1 89 ? 4.348 -8.380 -11.898 1.00 97.12 89 GLU A N 1
ATOM 735 C CA . GLU A 1 89 ? 3.852 -7.111 -12.436 1.00 97.12 89 GLU A CA 1
ATOM 736 C C . GLU A 1 89 ? 4.932 -6.023 -12.468 1.00 97.12 89 GLU A C 1
ATOM 738 O O . GLU A 1 89 ? 5.775 -5.923 -11.576 1.00 97.12 89 GLU A O 1
ATOM 743 N N . ILE A 1 90 ? 4.886 -5.177 -13.500 1.00 97.06 90 ILE A N 1
ATOM 744 C CA . ILE A 1 90 ? 5.691 -3.955 -13.590 1.00 97.06 90 ILE A CA 1
ATOM 745 C C . ILE A 1 90 ? 4.785 -2.741 -13.491 1.00 97.06 90 ILE A C 1
ATOM 747 O O . ILE A 1 90 ? 3.898 -2.551 -14.324 1.00 97.06 90 ILE A O 1
ATOM 751 N N . TRP A 1 91 ? 5.098 -1.871 -12.542 1.00 97.75 91 TRP A N 1
ATOM 752 C CA . TRP A 1 91 ? 4.400 -0.620 -12.287 1.00 97.75 91 TRP A CA 1
ATOM 753 C C . TRP A 1 91 ? 5.302 0.575 -12.607 1.00 97.75 91 TRP A C 1
ATOM 755 O O . TRP A 1 91 ? 6.506 0.522 -12.380 1.00 97.75 91 TRP A O 1
ATOM 765 N N . GLU A 1 92 ? 4.742 1.659 -13.141 1.00 98.00 92 GLU A N 1
ATOM 766 C CA . GLU A 1 92 ? 5.456 2.911 -13.419 1.00 98.00 92 GLU A CA 1
ATOM 767 C C . GLU A 1 92 ? 4.832 4.072 -12.650 1.00 98.00 92 GLU A C 1
ATOM 769 O O . GLU A 1 92 ? 3.623 4.299 -12.711 1.00 98.00 92 GLU A O 1
ATOM 774 N N . THR A 1 93 ? 5.663 4.835 -11.940 1.00 96.94 93 THR A N 1
ATOM 775 C CA . THR A 1 93 ? 5.227 6.050 -11.247 1.00 96.94 93 THR A CA 1
ATOM 776 C C . THR A 1 93 ? 5.034 7.183 -12.254 1.00 96.94 93 THR A C 1
ATOM 778 O O . THR A 1 93 ? 5.995 7.662 -12.856 1.00 96.94 93 THR A O 1
ATOM 781 N N . VAL A 1 94 ? 3.793 7.656 -12.403 1.00 96.75 94 VAL A N 1
ATOM 782 C CA . VAL A 1 94 ? 3.424 8.714 -13.370 1.00 96.75 94 VAL A CA 1
ATOM 783 C C . VAL A 1 94 ? 3.169 10.074 -12.725 1.00 96.75 94 VAL A C 1
ATOM 785 O O . VAL A 1 94 ? 3.191 11.100 -13.404 1.00 96.75 94 VAL A O 1
ATOM 788 N N . LYS A 1 95 ? 2.909 10.106 -11.416 1.00 96.06 95 LYS A N 1
ATOM 789 C CA . LYS A 1 95 ? 2.703 11.335 -10.640 1.00 96.06 95 LYS A CA 1
ATOM 790 C C . LYS A 1 95 ? 3.156 11.099 -9.210 1.00 96.06 95 LYS A C 1
ATOM 792 O O . LYS A 1 95 ? 2.875 10.045 -8.647 1.00 96.06 95 LYS A O 1
ATOM 797 N N . GLU A 1 96 ? 3.780 12.102 -8.614 1.00 95.94 96 GLU A N 1
ATOM 798 C CA . GLU A 1 96 ? 4.150 12.097 -7.204 1.00 95.94 96 GLU A CA 1
ATOM 799 C C . GLU A 1 96 ? 3.899 13.463 -6.567 1.00 95.94 96 GLU A C 1
ATOM 801 O O . GLU A 1 96 ? 3.971 14.497 -7.235 1.00 95.94 96 GLU A O 1
ATOM 806 N N . GLN A 1 97 ? 3.595 13.468 -5.273 1.00 96.06 97 GLN A N 1
ATOM 807 C CA . GLN A 1 97 ? 3.557 14.681 -4.462 1.00 96.06 97 GLN A CA 1
ATOM 808 C C . GLN A 1 97 ? 3.980 14.382 -3.018 1.00 96.06 97 GLN A C 1
ATOM 810 O O . GLN A 1 97 ? 3.807 13.252 -2.557 1.00 96.06 97 GLN A O 1
ATOM 815 N N . PRO A 1 98 ? 4.484 15.374 -2.267 1.00 96.69 98 PRO A N 1
ATOM 816 C CA . PRO A 1 98 ? 4.776 15.201 -0.850 1.00 96.69 98 PRO A CA 1
ATOM 817 C C . PRO A 1 98 ? 3.534 14.791 -0.054 1.00 96.69 98 PRO A C 1
ATOM 819 O O . PRO A 1 98 ? 2.431 15.287 -0.298 1.00 96.69 98 PRO A O 1
ATOM 822 N N . ILE A 1 99 ? 3.724 13.921 0.936 1.00 96.69 99 ILE A N 1
ATOM 823 C CA . ILE A 1 99 ? 2.685 13.594 1.914 1.00 96.69 99 ILE A CA 1
ATOM 824 C C . ILE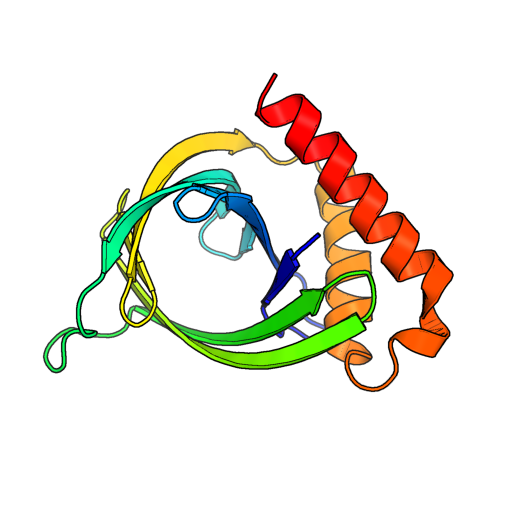 A 1 99 ? 2.731 14.591 3.080 1.00 96.69 99 ILE A C 1
ATOM 826 O O . ILE A 1 99 ? 3.807 14.968 3.549 1.00 96.69 99 ILE A O 1
ATOM 830 N N . SER A 1 100 ? 1.570 15.065 3.542 1.00 96.62 100 SER A N 1
ATOM 831 C CA . SER A 1 100 ? 1.519 15.996 4.673 1.00 96.62 100 SER A CA 1
ATOM 832 C C . SER A 1 100 ? 1.765 15.269 5.996 1.00 96.62 100 SER A C 1
ATOM 834 O O . SER A 1 100 ? 1.367 14.119 6.165 1.00 96.62 100 SER A O 1
ATOM 836 N N . LYS A 1 101 ? 2.360 15.964 6.972 1.00 96.25 101 LYS A N 1
ATOM 837 C CA . LYS A 1 101 ? 2.630 15.401 8.305 1.00 96.25 101 LYS A CA 1
ATOM 838 C C . LYS A 1 101 ? 1.364 14.875 8.994 1.00 96.25 101 LYS A C 1
ATOM 840 O O . LYS A 1 101 ? 1.380 13.780 9.542 1.00 96.25 101 LYS A O 1
ATOM 845 N N . GLU A 1 102 ? 0.269 15.632 8.933 1.00 97.50 102 GLU A N 1
ATOM 846 C CA . GLU A 1 102 ? -1.021 15.221 9.503 1.00 97.50 102 GLU A CA 1
ATOM 847 C C . GLU A 1 102 ? -1.542 13.930 8.852 1.00 97.50 102 GLU A C 1
ATOM 849 O O . GLU A 1 102 ? -2.039 13.032 9.535 1.00 97.50 102 GLU A O 1
ATOM 854 N N . LEU A 1 103 ? -1.408 13.806 7.527 1.00 98.06 103 LEU A N 1
ATOM 855 C CA . LEU A 1 103 ? -1.819 12.599 6.820 1.00 98.06 103 LEU A CA 1
ATOM 856 C C . LEU A 1 103 ? -0.921 11.415 7.190 1.00 98.06 103 LEU A C 1
ATOM 858 O O . LEU A 1 103 ? -1.435 10.341 7.488 1.00 98.06 103 LEU A O 1
ATOM 862 N N . THR A 1 104 ? 0.395 11.621 7.253 1.00 97.69 104 THR A N 1
ATOM 863 C CA . THR A 1 104 ? 1.358 10.615 7.715 1.00 97.69 104 THR A CA 1
ATOM 864 C C . THR A 1 104 ? 1.001 10.073 9.095 1.00 97.69 104 THR A C 1
ATOM 866 O O . THR A 1 104 ? 0.960 8.861 9.279 1.00 97.69 104 THR A O 1
ATOM 869 N N . GLU A 1 105 ? 0.720 10.941 10.068 1.00 97.75 105 GLU A N 1
ATOM 870 C CA . GLU A 1 105 ? 0.392 10.526 11.438 1.00 97.75 105 GLU A CA 1
ATOM 871 C C . GLU A 1 105 ? -0.885 9.673 11.483 1.00 97.75 105 GLU A C 1
ATOM 873 O O . GLU A 1 105 ? -0.921 8.631 12.145 1.00 97.75 105 GLU A O 1
ATOM 878 N N . ASN A 1 106 ? -1.911 10.065 10.723 1.00 98.31 106 ASN A N 1
ATOM 879 C CA . ASN A 1 106 ? -3.158 9.309 10.626 1.00 98.31 106 ASN A CA 1
ATOM 880 C C . ASN A 1 106 ? -2.967 7.952 9.929 1.00 98.31 106 ASN A C 1
ATOM 882 O O . ASN A 1 106 ? -3.429 6.930 10.438 1.00 98.31 106 ASN A O 1
ATOM 886 N N . LEU A 1 107 ? -2.268 7.913 8.793 1.00 98.38 107 LEU A N 1
ATOM 887 C CA . LEU A 1 107 ? -2.014 6.673 8.054 1.00 98.38 107 LEU A CA 1
ATOM 888 C C . LEU A 1 107 ? -1.096 5.717 8.824 1.00 98.38 107 LEU A C 1
ATOM 890 O O . LEU A 1 107 ? -1.326 4.509 8.807 1.00 98.38 107 LEU A O 1
ATOM 894 N N . LEU A 1 108 ? -0.117 6.231 9.572 1.00 98.12 108 LEU A N 1
ATOM 895 C CA . LEU A 1 108 ? 0.705 5.414 10.464 1.00 98.12 108 LEU A CA 1
ATOM 896 C C . LEU A 1 108 ? -0.141 4.786 11.579 1.00 98.12 108 LEU A C 1
ATOM 898 O O . LEU A 1 108 ? 0.011 3.606 11.891 1.00 98.12 108 LEU A O 1
ATOM 902 N N . ARG A 1 109 ? -1.067 5.548 12.173 1.00 97.75 109 ARG A N 1
ATOM 903 C CA . ARG A 1 109 ? -2.000 5.010 13.172 1.00 97.75 109 ARG A CA 1
ATOM 904 C C . ARG A 1 109 ? -2.842 3.874 12.587 1.00 97.75 109 ARG A C 1
ATOM 906 O O . ARG A 1 109 ? -2.939 2.819 13.210 1.00 97.75 109 ARG A O 1
ATOM 913 N N . TYR A 1 110 ? -3.445 4.073 11.416 1.00 98.19 110 TYR A N 1
ATOM 914 C CA . TYR A 1 110 ? -4.314 3.061 10.812 1.00 98.19 110 TYR A CA 1
ATOM 915 C C . TYR A 1 110 ? -3.549 1.836 10.307 1.00 98.19 110 TYR A C 1
ATOM 917 O O . TYR A 1 110 ? -3.978 0.716 10.573 1.00 98.19 110 TYR A O 1
ATOM 925 N N . SER A 1 111 ? -2.398 2.017 9.658 1.00 97.94 111 SER A N 1
ATOM 926 C CA . SER A 1 111 ? -1.552 0.899 9.209 1.00 97.94 111 SER A CA 1
ATOM 927 C C . SER A 1 111 ? -1.086 0.019 10.369 1.00 97.94 111 SER A C 1
ATOM 929 O O . SER A 1 111 ? -1.071 -1.204 10.224 1.00 97.94 111 SER A O 1
ATOM 931 N N . ARG A 1 112 ? -0.796 0.600 11.542 1.00 97.44 112 ARG A N 1
ATOM 932 C CA . ARG A 1 112 ? -0.514 -0.160 12.771 1.00 97.44 112 ARG A CA 1
ATOM 933 C C . ARG A 1 112 ? -1.733 -0.917 13.279 1.00 97.44 112 ARG A C 1
ATOM 935 O O . ARG A 1 112 ? -1.617 -2.104 13.554 1.00 97.44 112 ARG A O 1
ATOM 942 N N . ILE A 1 113 ? -2.911 -0.284 13.343 1.00 97.38 113 ILE A N 1
ATOM 943 C CA . ILE A 1 113 ? -4.158 -0.979 13.720 1.00 97.38 113 ILE A CA 1
ATOM 944 C C . ILE A 1 113 ? -4.371 -2.196 12.815 1.00 97.38 113 ILE A C 1
ATOM 946 O O . ILE A 1 113 ? -4.633 -3.288 13.321 1.00 97.38 113 ILE A O 1
ATOM 950 N N . VAL A 1 114 ? -4.205 -2.017 11.502 1.00 97.88 114 VAL A N 1
ATOM 951 C CA . VAL A 1 114 ? -4.336 -3.090 10.514 1.00 97.88 114 VAL A CA 1
ATOM 952 C C . VAL A 1 114 ? -3.287 -4.175 10.737 1.00 97.88 114 VAL A C 1
ATOM 954 O O . VAL A 1 114 ? -3.650 -5.334 10.920 1.00 97.88 114 VAL A O 1
ATOM 957 N N . SER A 1 115 ? -2.007 -3.814 10.777 1.00 97.81 115 SER A N 1
ATOM 958 C CA . SER A 1 115 ? -0.903 -4.769 10.913 1.00 97.81 115 SER A CA 1
ATOM 959 C C . SER A 1 115 ? -0.977 -5.556 12.220 1.00 97.81 115 SER A C 1
ATOM 961 O O . SER A 1 115 ? -0.855 -6.778 12.209 1.00 97.81 115 SER A O 1
ATOM 963 N N . ASP A 1 116 ? -1.266 -4.897 13.338 1.00 98.00 116 ASP A N 1
ATOM 964 C CA . ASP A 1 116 ? -1.310 -5.537 14.654 1.00 98.00 116 ASP A CA 1
ATOM 965 C C . ASP A 1 116 ? -2.568 -6.407 14.839 1.00 98.00 116 ASP A C 1
ATOM 967 O O . ASP A 1 116 ? -2.555 -7.362 15.619 1.00 98.00 116 ASP A O 1
ATOM 971 N N . ASN A 1 117 ? -3.662 -6.112 14.119 1.00 97.56 117 ASN A N 1
ATOM 972 C CA . ASN A 1 117 ? -4.978 -6.704 14.385 1.00 97.56 117 ASN A CA 1
ATOM 973 C C . ASN A 1 117 ? -5.679 -7.303 13.159 1.00 97.56 117 ASN A C 1
ATOM 975 O O . ASN A 1 117 ? -6.880 -7.561 13.238 1.00 97.56 117 ASN A O 1
ATOM 979 N N . TYR A 1 118 ? -4.990 -7.579 12.046 1.00 97.00 118 TYR A N 1
ATOM 980 C CA . TYR A 1 118 ? -5.633 -8.007 10.788 1.00 97.00 118 TYR A CA 1
ATOM 981 C C . TYR A 1 118 ? -6.577 -9.218 10.934 1.00 97.00 118 TYR A C 1
ATOM 983 O O . TYR A 1 118 ? -7.619 -9.286 10.285 1.00 97.00 118 TYR A O 1
ATOM 991 N N . LYS A 1 119 ? -6.280 -10.153 11.850 1.00 95.81 119 LYS A N 1
ATOM 992 C CA . LYS A 1 119 ? -7.145 -11.316 12.148 1.00 95.81 119 LYS A CA 1
ATOM 993 C C . LYS A 1 119 ? -8.416 -10.972 12.938 1.00 95.81 119 LYS A C 1
ATOM 995 O O . LYS A 1 119 ? -9.334 -11.785 13.015 1.00 95.81 119 LYS A O 1
ATOM 1000 N N . PHE A 1 120 ? -8.476 -9.788 13.540 1.00 96.00 120 PHE A N 1
ATOM 1001 C CA . PHE A 1 120 ? -9.536 -9.338 14.442 1.00 96.00 120 PHE A CA 1
ATOM 1002 C C . PHE A 1 120 ? -10.049 -7.926 14.106 1.00 96.00 120 PHE A C 1
ATOM 1004 O O . PHE A 1 120 ? -10.602 -7.263 14.981 1.00 96.00 120 PHE A O 1
ATOM 1011 N N . LEU A 1 121 ? -9.926 -7.473 12.850 1.00 94.88 121 LEU A N 1
ATOM 1012 C CA . LEU A 1 121 ? -10.327 -6.114 12.434 1.00 94.88 121 LEU A CA 1
ATOM 1013 C C . LEU A 1 121 ? -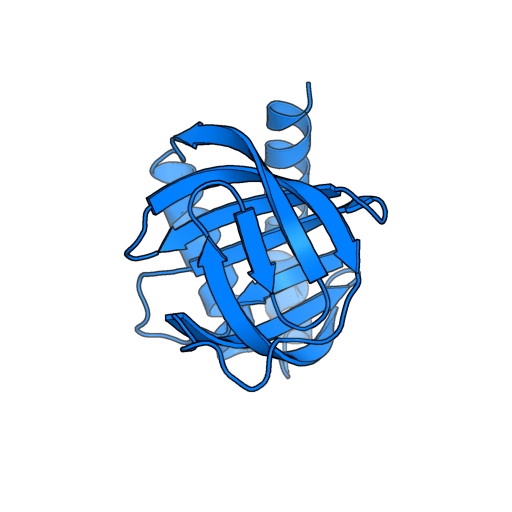11.791 -5.775 12.701 1.00 94.88 121 LEU A C 1
ATOM 1015 O O . LEU A 1 121 ? -12.122 -4.610 12.869 1.00 94.88 121 LEU A O 1
ATOM 1019 N N . HIS A 1 122 ? -12.661 -6.779 12.816 1.00 94.38 122 HIS A N 1
ATOM 1020 C CA . HIS A 1 122 ? -14.054 -6.573 13.212 1.00 94.38 122 HIS A CA 1
ATOM 1021 C C . HIS A 1 122 ? -14.202 -5.881 14.580 1.00 94.38 122 HIS A C 1
ATOM 1023 O O . HIS A 1 122 ? -15.234 -5.273 14.832 1.00 94.38 122 HIS A O 1
ATOM 1029 N N . LYS A 1 123 ? -13.191 -5.960 15.459 1.00 97.00 123 LYS A N 1
ATOM 1030 C CA . LYS A 1 123 ? -13.162 -5.252 16.751 1.00 97.00 123 LYS A CA 1
ATOM 1031 C C . LYS A 1 123 ? -12.799 -3.769 16.626 1.00 97.00 123 LYS A C 1
ATOM 1033 O O . LYS A 1 123 ? -12.947 -3.045 17.600 1.00 97.00 123 LYS A O 1
ATOM 1038 N N . PHE A 1 124 ? -12.328 -3.350 15.454 1.00 97.12 124 PHE A N 1
ATOM 1039 C CA . PHE A 1 124 ? -11.866 -2.000 15.127 1.00 97.12 124 PHE A CA 1
ATOM 1040 C C . PHE A 1 124 ? -12.639 -1.446 13.920 1.00 97.12 124 PHE A C 1
ATOM 1042 O O . PHE A 1 124 ? -12.080 -0.782 13.047 1.00 97.12 124 PHE A O 1
ATOM 1049 N N . SER A 1 125 ? -13.923 -1.802 13.796 1.00 95.75 125 SER A N 1
ATOM 1050 C CA . SER A 1 125 ? -14.724 -1.487 12.607 1.00 95.75 125 SER A CA 1
ATOM 1051 C C . SER A 1 125 ? -14.830 0.014 12.344 1.00 95.75 125 SER A C 1
ATOM 1053 O O . SER A 1 125 ? -14.846 0.433 11.188 1.00 95.75 125 SER A O 1
ATOM 1055 N N . ASP A 1 126 ? -14.879 0.822 13.402 1.00 97.44 126 ASP A N 1
ATOM 1056 C CA . ASP A 1 126 ? -14.997 2.275 13.294 1.00 97.44 126 ASP A CA 1
ATOM 1057 C C . ASP A 1 126 ? -13.686 2.906 12.817 1.00 97.44 126 ASP A C 1
ATOM 1059 O O . ASP A 1 126 ? -13.695 3.796 11.962 1.00 97.44 126 ASP A O 1
ATOM 1063 N N . GLU A 1 127 ? -12.544 2.409 13.293 1.00 98.12 127 GLU A N 1
ATOM 1064 C CA . GLU A 1 127 ? -11.226 2.836 12.837 1.00 98.12 127 GLU A CA 1
ATOM 1065 C C . GLU A 1 127 ? -10.972 2.418 11.393 1.00 98.12 127 GLU A C 1
ATOM 1067 O O . GLU A 1 127 ? -10.505 3.234 10.603 1.00 98.12 127 GLU A O 1
ATOM 1072 N N . VAL A 1 128 ? -11.327 1.188 11.015 1.00 97.12 128 VAL A N 1
ATOM 1073 C CA . VAL A 1 128 ? -11.183 0.715 9.631 1.00 97.12 128 VAL A CA 1
ATOM 1074 C C . VAL A 1 128 ? -12.080 1.517 8.685 1.00 97.12 128 VAL A C 1
ATOM 1076 O O . VAL A 1 128 ? -11.630 1.944 7.626 1.00 97.12 128 VAL A O 1
ATOM 1079 N N . LYS A 1 129 ? -13.318 1.822 9.084 1.00 97.25 129 LYS A N 1
ATOM 1080 C CA . LYS A 1 129 ? -14.201 2.698 8.303 1.00 97.25 129 LYS A CA 1
ATOM 1081 C C . LYS A 1 129 ? -13.627 4.109 8.166 1.00 97.25 129 LYS A C 1
ATOM 1083 O O . LYS A 1 129 ? -13.681 4.697 7.088 1.00 97.25 129 LYS A O 1
ATOM 1088 N N . SER A 1 130 ? -13.067 4.654 9.245 1.00 98.25 130 SER A N 1
ATOM 1089 C CA . SER A 1 130 ? -12.422 5.972 9.228 1.00 98.25 130 SER A CA 1
ATOM 1090 C C . SER A 1 130 ? -11.184 5.983 8.326 1.00 98.25 130 SER A C 1
ATOM 1092 O O . SER A 1 130 ? -10.932 6.968 7.631 1.00 98.25 130 SER A O 1
ATOM 1094 N N . PHE A 1 131 ? -10.447 4.873 8.284 1.00 98.25 131 PHE A N 1
ATOM 1095 C CA . PHE A 1 131 ? -9.307 4.677 7.398 1.00 98.25 131 PHE A CA 1
ATOM 1096 C C . PHE A 1 131 ? -9.724 4.675 5.920 1.00 98.25 131 PHE A C 1
ATOM 1098 O O . PHE A 1 131 ? -9.178 5.450 5.136 1.00 98.25 131 PHE A O 1
ATOM 1105 N N . GLU A 1 132 ? -10.740 3.891 5.548 1.00 97.69 132 GLU A N 1
ATOM 1106 C CA . GLU A 1 132 ? -11.280 3.858 4.179 1.00 97.69 132 GLU A CA 1
ATOM 1107 C C . GLU A 1 132 ? -11.788 5.235 3.726 1.00 97.69 132 GLU A C 1
ATOM 1109 O O . GLU A 1 132 ? -11.536 5.662 2.596 1.00 97.69 132 GLU A O 1
ATOM 1114 N N . GLN A 1 133 ? -12.472 5.964 4.614 1.00 97.81 133 GLN A N 1
ATOM 1115 C CA . GLN A 1 133 ? -12.955 7.320 4.340 1.00 97.81 133 GLN A CA 1
ATOM 1116 C C . GLN A 1 133 ? -11.811 8.313 4.121 1.00 97.81 133 GLN A C 1
ATOM 1118 O O . GLN A 1 133 ? -11.880 9.130 3.199 1.00 97.81 133 GLN A O 1
ATOM 1123 N N . LEU A 1 134 ? -10.761 8.243 4.946 1.00 98.25 134 LEU A N 1
ATOM 1124 C CA . LEU A 1 134 ? -9.569 9.074 4.794 1.00 98.25 134 LEU A CA 1
ATOM 1125 C C . LEU A 1 134 ? -8.899 8.811 3.444 1.00 98.25 134 LEU A C 1
ATOM 1127 O O . LEU A 1 134 ? -8.689 9.752 2.682 1.00 98.25 134 LEU A O 1
ATOM 1131 N N . LEU A 1 135 ? -8.624 7.545 3.123 1.00 97.94 135 LEU A N 1
ATOM 1132 C CA . LEU A 1 135 ? -8.003 7.166 1.855 1.00 97.94 135 LEU A CA 1
ATOM 1133 C C . LEU A 1 135 ? -8.854 7.612 0.661 1.00 97.94 135 LEU A C 1
ATOM 1135 O O . LEU A 1 135 ? -8.335 8.254 -0.246 1.00 97.94 135 LEU A O 1
ATOM 1139 N N . SER A 1 136 ? -10.168 7.370 0.694 1.00 96.81 136 SER A N 1
ATOM 1140 C CA . SER A 1 136 ? -11.088 7.785 -0.376 1.00 96.81 136 SER A CA 1
ATOM 1141 C C . SER A 1 136 ? -11.052 9.298 -0.614 1.00 96.81 136 SER A C 1
ATOM 1143 O O . SER A 1 136 ? -11.014 9.758 -1.757 1.00 96.81 136 SER A O 1
ATOM 1145 N N . LYS A 1 137 ? -11.025 10.089 0.466 1.00 97.25 137 LYS A N 1
ATOM 1146 C CA . LYS A 1 137 ? -10.928 11.551 0.398 1.00 97.25 137 LYS A CA 1
ATOM 1147 C C . LYS A 1 137 ? -9.602 12.004 -0.212 1.00 97.25 137 LYS A C 1
ATOM 1149 O O . LYS A 1 137 ? -9.603 12.899 -1.055 1.00 97.25 137 LYS A O 1
ATOM 1154 N N . GLU A 1 138 ? -8.482 11.424 0.212 1.00 97.25 138 GLU A N 1
ATOM 1155 C CA . GLU A 1 138 ? -7.163 11.810 -0.301 1.00 97.25 138 GLU A CA 1
ATOM 1156 C C . GLU A 1 138 ? -6.949 11.358 -1.750 1.00 97.25 138 GLU A C 1
ATOM 1158 O O . GLU A 1 138 ? -6.415 12.124 -2.550 1.00 97.25 138 GLU A O 1
ATOM 1163 N N . MET A 1 139 ? -7.453 10.184 -2.135 1.00 95.69 139 MET A N 1
ATOM 1164 C CA . MET A 1 139 ? -7.456 9.743 -3.532 1.00 95.69 139 MET A CA 1
ATOM 1165 C C . MET A 1 139 ? -8.248 10.697 -4.426 1.00 95.69 139 MET A C 1
ATOM 1167 O O . MET A 1 139 ? -7.752 11.095 -5.477 1.00 95.69 139 MET A O 1
ATOM 1171 N N . ALA A 1 140 ? -9.447 11.116 -4.002 1.00 94.94 140 ALA A N 1
ATOM 1172 C CA . ALA A 1 140 ? -10.264 12.057 -4.768 1.00 94.94 140 ALA A CA 1
ATOM 1173 C C . ALA A 1 140 ? -9.547 13.399 -4.993 1.00 94.94 140 ALA A C 1
ATOM 1175 O O . ALA A 1 140 ? -9.584 13.932 -6.099 1.00 94.94 140 ALA A O 1
ATOM 1176 N N . LYS A 1 141 ? -8.845 13.917 -3.976 1.00 93.81 141 LYS A N 1
ATOM 1177 C CA . LYS A 1 141 ? -8.021 15.131 -4.107 1.00 93.81 141 LYS A CA 1
ATOM 1178 C C . LYS A 1 141 ? -6.821 14.952 -5.034 1.00 93.81 141 LYS A C 1
ATOM 1180 O O . LYS A 1 141 ? -6.374 15.925 -5.621 1.00 93.81 141 LYS A O 1
ATOM 1185 N N . PHE A 1 142 ? -6.238 13.756 -5.084 1.00 92.19 142 PHE A N 1
ATOM 1186 C CA . PHE A 1 142 ? -5.034 13.507 -5.874 1.00 92.19 142 PHE A CA 1
ATOM 1187 C C . PHE A 1 142 ? -5.333 13.246 -7.357 1.00 92.19 142 PHE A C 1
ATOM 1189 O O . PHE A 1 142 ? -4.484 13.529 -8.213 1.00 92.19 142 PHE A O 1
ATOM 1196 N N . LEU A 1 143 ? -6.521 12.700 -7.643 1.00 90.56 143 LEU A N 1
ATOM 1197 C CA . LEU A 1 143 ? -7.030 12.432 -8.991 1.00 90.56 143 LEU A CA 1
ATOM 1198 C C . LEU A 1 143 ? -7.719 13.640 -9.640 1.00 90.56 143 LEU A C 1
ATOM 1200 O O . LEU A 1 143 ? -7.645 13.760 -10.863 1.00 90.56 143 LEU A O 1
ATOM 1204 N N . GLY A 1 144 ? -8.400 14.477 -8.848 1.00 80.00 144 GLY A N 1
ATOM 1205 C CA . GLY A 1 144 ? -8.987 15.752 -9.288 1.00 80.00 144 GLY A CA 1
ATOM 1206 C C . GLY A 1 144 ? -7.956 16.861 -9.459 1.00 80.00 144 GLY A C 1
ATOM 1207 O O . GLY A 1 144 ? -8.285 17.817 -10.191 1.00 80.00 144 GLY A O 1
#

Radius of gyration: 14.66 Å; chains: 1; bounding box: 34×32×35 Å

pLDDT: mean 95.93, std 2.94, range [80.0, 98.62]

Sequence (144 aa):
MEIEVDYNPTPSTSFFISVSVNDTEAISFDYTTKAHRIIRQVLVDKKSFPINQMITSEWDTLVLKDGKFVQKYHVKWIDMDKRDWCNDEIWETVKEQPISKELTENLLRYSRIVSDNYKFLHKFSDEVKSFEQLLSKEMAKFLG

Foldseek 3Di:
DKKKKFQDAPPDLWIKMWDDPDPFWIWIQGRDPVDGKIWIKGWDDFAADDPPDDFPDKTKMWIDDPQATDDIDIWTWDDPDQWIDIGRTIIGTPDIDGDDPVLSVLVSVLSNCCNVARVPSVVVSVSSVVVVVSVVVVVVVVVD

Secondary structure (DSSP, 8-state):
-EEEEE---TT---EEEEEEEETTEEEEEEESSS-EEEEEEEEEEE-PPPTTSPPSEEEEEEEEETTEEEEEEEEEEEEETTEEEETTEEEEEEEEEEPPHHHHHHHHHHHHHHHHHGGGGGGGHHHHHHHHHHHHHHHHHHH-